Protein AF-A0A2N3FY63-F1 (afdb_monomer_lite)

pLDDT: mean 84.11, std 20.19, range [29.98, 98.5]

Secondary structure (DSSP, 8-state):
--------SS----TTS----HHHHHHHSPPPPSSEEEEEEEETT----SSTT--GGGS-EEEEEEEEEEE-SS-TT-EEEEEEEEETT-SSPPEEEEEEEETTEEEEEEE-

Sequence (112 aa):
MATWWVECASAVRVHHYGCMTFDEAMANAAPVDSGWTFVSIGVEGDPVDLGAGLNPWDHGWRSTGRRVVVAHPSYPWQRHDMYEWTLDGVEPAVRFAAGEYSYGVWGFFVPS

Foldseek 3Di:
DDDDDPDVPQFDDDPDDDTDHPVRLQVPADDFDPQKDWFDKDFAPPATPLDPRDGQNVFDKDFPVDWTWAADPVGRSDIDIWTWIWTPPDPPTFIWTKDDPDDRIMTIIGGD

Structure (mmCIF, N/CA/C/O backbone):
data_AF-A0A2N3FY63-F1
#
_entry.id   AF-A0A2N3FY63-F1
#
loop_
_atom_site.group_PDB
_atom_site.id
_atom_site.type_symbol
_atom_site.label_atom_id
_atom_site.label_alt_id
_atom_site.label_comp_id
_atom_site.label_asym_id
_atom_site.label_entity_id
_atom_site.label_seq_id
_atom_site.pdbx_PDB_ins_code
_atom_site.Cartn_x
_atom_site.Cartn_y
_atom_site.Cartn_z
_atom_site.occupancy
_atom_site.B_iso_or_equiv
_atom_site.auth_seq_id
_atom_site.auth_comp_id
_atom_site.auth_asym_id
_atom_site.auth_atom_id
_atom_site.pdbx_PDB_model_num
ATOM 1 N N . MET A 1 1 ? 36.834 4.226 -38.268 1.00 35.00 1 MET A N 1
ATOM 2 C CA . MET A 1 1 ? 36.999 4.110 -36.802 1.00 35.00 1 MET A CA 1
ATOM 3 C C . MET A 1 1 ? 35.616 4.307 -36.210 1.00 35.00 1 MET A C 1
ATOM 5 O O . MET A 1 1 ? 35.065 5.380 -36.373 1.00 35.00 1 MET A O 1
ATOM 9 N N . ALA A 1 2 ? 34.883 3.230 -35.957 1.00 31.44 2 ALA A N 1
ATOM 10 C CA . ALA A 1 2 ? 34.929 2.391 -34.753 1.00 31.44 2 ALA A CA 1
ATOM 11 C C . ALA A 1 2 ? 33.706 2.732 -33.878 1.00 31.44 2 ALA A C 1
ATOM 13 O O . ALA A 1 2 ? 33.695 3.724 -33.166 1.00 31.44 2 ALA A O 1
ATOM 14 N N . THR A 1 3 ? 32.656 1.930 -34.086 1.00 31.25 3 THR A N 1
ATOM 15 C CA . THR A 1 3 ? 31.705 1.407 -33.089 1.00 31.25 3 THR A CA 1
ATOM 16 C C . THR A 1 3 ? 31.361 2.281 -31.879 1.00 31.25 3 THR A C 1
ATOM 18 O O . THR A 1 3 ? 32.096 2.327 -30.898 1.00 31.25 3 THR A O 1
ATOM 21 N N . TRP A 1 4 ? 30.148 2.841 -31.905 1.00 29.98 4 TRP A N 1
ATOM 22 C CA . TRP A 1 4 ? 29.418 3.276 -30.716 1.00 29.98 4 TRP A CA 1
ATOM 23 C C . TRP A 1 4 ? 28.921 2.044 -29.953 1.00 29.98 4 TRP A C 1
ATOM 25 O O . TRP A 1 4 ? 27.853 1.509 -30.238 1.00 29.98 4 TRP A O 1
ATOM 35 N N . TRP A 1 5 ? 29.730 1.575 -29.012 1.00 36.22 5 TRP A N 1
ATOM 36 C CA . TRP A 1 5 ? 29.310 0.687 -27.934 1.00 36.22 5 TRP A CA 1
ATOM 37 C C . TRP A 1 5 ? 29.718 1.374 -26.637 1.00 36.22 5 TRP A C 1
ATOM 39 O O . TRP A 1 5 ? 30.871 1.303 -26.228 1.00 36.22 5 TRP A O 1
ATOM 49 N N . VAL A 1 6 ? 28.781 2.084 -26.010 1.00 44.28 6 VAL A N 1
ATOM 50 C CA . VAL A 1 6 ? 28.872 2.276 -24.564 1.00 44.28 6 VAL A CA 1
ATOM 51 C C . VAL A 1 6 ? 28.304 0.990 -23.990 1.00 44.28 6 VAL A C 1
ATOM 53 O O . VAL A 1 6 ? 27.114 0.714 -24.139 1.00 44.28 6 VAL A O 1
ATOM 56 N N . GLU A 1 7 ? 29.173 0.150 -23.442 1.00 40.22 7 GLU A N 1
ATOM 57 C CA . GLU A 1 7 ? 28.755 -1.034 -22.706 1.00 40.22 7 GLU A CA 1
ATOM 58 C C . GLU A 1 7 ? 27.801 -0.593 -21.589 1.00 40.22 7 GLU A C 1
ATOM 60 O O . GLU A 1 7 ? 28.182 0.119 -20.659 1.00 40.22 7 GLU A O 1
ATOM 65 N N . CYS A 1 8 ? 26.537 -1.009 -21.687 1.00 46.25 8 CYS A N 1
ATOM 66 C CA . CYS A 1 8 ? 25.553 -0.899 -20.615 1.00 46.25 8 CYS A CA 1
ATOM 67 C C . CYS A 1 8 ? 25.908 -1.891 -19.495 1.00 46.25 8 CYS A C 1
ATOM 69 O O . CYS A 1 8 ? 25.152 -2.819 -19.229 1.00 46.25 8 CYS A O 1
ATOM 71 N N . ALA A 1 9 ? 27.077 -1.751 -18.872 1.00 44.66 9 ALA A N 1
ATOM 72 C CA . ALA A 1 9 ? 27.496 -2.630 -17.783 1.00 44.66 9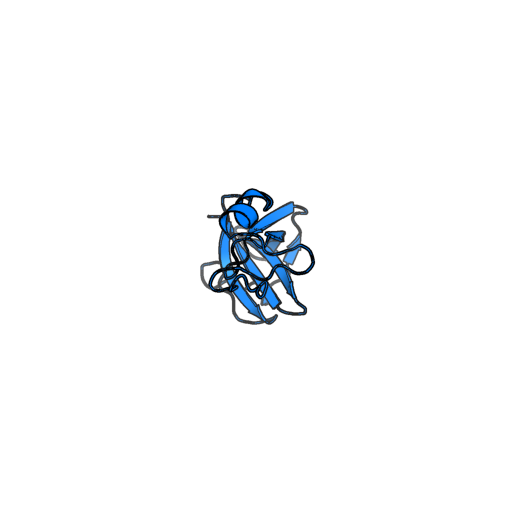 ALA A CA 1
ATOM 73 C C . ALA A 1 9 ? 26.788 -2.286 -16.456 1.00 44.66 9 ALA A C 1
ATOM 75 O O . ALA A 1 9 ? 26.698 -3.139 -15.578 1.00 44.66 9 ALA A O 1
ATOM 76 N N . SER A 1 10 ? 26.239 -1.066 -16.333 1.00 49.88 10 SER A N 1
ATOM 77 C CA . SER A 1 10 ? 25.714 -0.544 -15.056 1.00 49.88 10 SER A CA 1
ATOM 78 C C . SER A 1 10 ? 24.418 0.272 -15.170 1.00 49.88 10 SER A C 1
ATOM 80 O O . SER A 1 10 ? 23.984 0.869 -14.188 1.00 49.88 10 SER A O 1
ATOM 82 N N . ALA A 1 11 ? 23.810 0.354 -16.356 1.00 47.03 11 ALA A N 1
ATOM 83 C CA . ALA A 1 11 ? 22.655 1.216 -16.599 1.00 47.03 11 ALA A CA 1
ATOM 84 C C . ALA A 1 11 ? 21.329 0.461 -16.466 1.00 47.03 11 ALA A C 1
ATOM 86 O O . ALA A 1 11 ? 21.133 -0.604 -17.055 1.00 47.03 11 ALA A O 1
ATOM 87 N N . VAL A 1 12 ? 20.386 1.052 -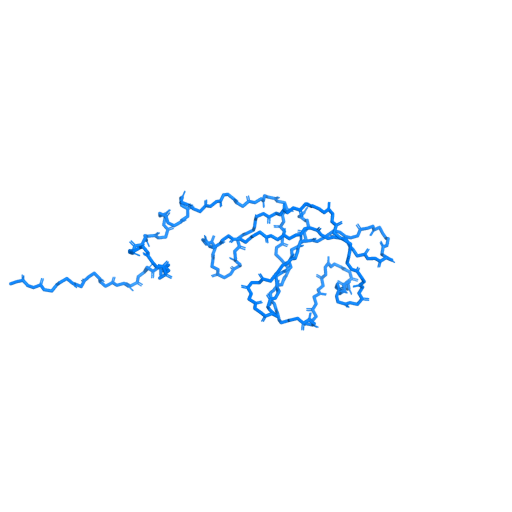15.736 1.00 48.59 12 VAL A N 1
ATOM 88 C CA . VAL A 1 12 ? 18.998 0.592 -15.697 1.00 48.59 12 VAL A CA 1
ATOM 89 C C . VAL A 1 12 ? 18.327 0.968 -17.020 1.00 48.59 12 VAL A C 1
ATOM 91 O O . VAL A 1 12 ? 18.285 2.140 -17.391 1.00 48.59 12 VAL A O 1
ATOM 94 N N . ARG A 1 13 ? 17.746 -0.005 -17.735 1.00 44.97 13 ARG A N 1
ATOM 95 C CA . ARG A 1 13 ? 16.854 0.291 -18.868 1.00 44.97 13 ARG A CA 1
ATOM 96 C C . ARG A 1 13 ? 15.564 0.924 -18.344 1.00 44.97 13 ARG A C 1
ATOM 98 O O . ARG A 1 13 ? 14.705 0.224 -17.817 1.00 44.97 13 ARG A O 1
ATOM 105 N N . VAL A 1 14 ? 15.406 2.229 -18.541 1.00 50.22 14 VAL A N 1
ATOM 106 C CA . VAL A 1 14 ? 14.126 2.929 -18.375 1.00 50.22 14 VAL A CA 1
ATOM 107 C C . VAL A 1 14 ? 13.546 3.131 -19.776 1.00 50.22 14 VAL A C 1
ATOM 109 O O . VAL A 1 14 ? 14.195 3.711 -20.645 1.00 50.22 14 VAL A O 1
ATOM 112 N N . HIS A 1 15 ? 12.374 2.560 -20.058 1.00 49.47 15 HIS A N 1
ATOM 113 C CA . HIS A 1 15 ? 11.804 2.598 -21.405 1.00 49.47 15 HIS A CA 1
ATOM 114 C C . HIS A 1 15 ? 11.525 4.049 -21.857 1.00 49.47 15 HIS A C 1
ATOM 116 O O . HIS A 1 15 ? 10.844 4.805 -21.175 1.00 49.47 15 HIS A O 1
ATOM 122 N N . HIS A 1 16 ? 12.014 4.360 -23.065 1.00 46.28 16 HIS A N 1
ATOM 123 C CA . HIS A 1 16 ? 11.708 5.498 -23.950 1.00 46.28 16 HIS A CA 1
ATOM 124 C C . HIS A 1 16 ? 12.619 6.744 -23.969 1.00 46.28 16 HIS A C 1
ATOM 126 O O . HIS A 1 16 ? 12.533 7.490 -24.940 1.00 46.28 16 HIS A O 1
ATOM 132 N N . TYR A 1 17 ? 13.567 6.938 -23.046 1.00 41.59 17 TYR A N 1
ATOM 133 C CA . TYR A 1 17 ? 14.505 8.076 -23.131 1.00 41.59 17 TYR A CA 1
ATOM 134 C C . TYR A 1 17 ? 15.923 7.701 -22.695 1.00 41.59 17 TYR A C 1
ATOM 136 O O . TYR A 1 17 ? 16.267 7.836 -21.530 1.00 41.59 17 TYR A O 1
ATOM 144 N N . GLY A 1 18 ? 16.756 7.272 -23.649 1.00 56.34 18 GLY A N 1
ATOM 145 C CA . GLY A 1 18 ? 18.211 7.194 -23.472 1.00 56.34 18 GLY A CA 1
ATOM 146 C C . GLY A 1 18 ? 18.712 6.326 -22.307 1.00 56.34 18 GLY A C 1
ATOM 147 O O . GLY A 1 18 ? 17.968 5.636 -21.619 1.00 56.34 18 GLY A O 1
ATOM 148 N N . CYS A 1 19 ? 20.030 6.313 -22.131 1.00 55.34 19 CYS A N 1
ATOM 149 C CA . CYS A 1 19 ? 20.693 5.691 -20.992 1.00 55.34 19 CYS A CA 1
ATOM 150 C C . CYS A 1 19 ? 20.830 6.768 -19.907 1.00 55.34 19 CYS A C 1
ATOM 152 O O . CYS A 1 19 ? 21.659 7.659 -20.065 1.00 55.34 19 CYS A O 1
ATOM 154 N N . MET A 1 20 ? 19.995 6.732 -18.864 1.00 63.28 20 MET A N 1
ATOM 155 C CA . MET A 1 20 ? 20.205 7.559 -17.669 1.00 63.28 20 MET A CA 1
ATOM 156 C C . MET A 1 20 ? 21.092 6.800 -16.686 1.00 63.28 20 MET A C 1
ATOM 158 O O . MET A 1 20 ? 20.916 5.595 -16.477 1.00 63.28 20 MET A O 1
ATOM 162 N N . THR A 1 21 ? 22.033 7.502 -16.066 1.00 70.69 21 THR A N 1
ATOM 163 C CA . THR A 1 21 ? 22.769 6.963 -14.920 1.00 70.69 21 THR A CA 1
ATOM 164 C C . THR A 1 21 ? 21.832 6.785 -13.721 1.00 70.69 21 THR A C 1
ATOM 166 O O . THR A 1 21 ? 20.754 7.378 -13.654 1.00 70.69 21 THR A O 1
ATOM 169 N N . PHE A 1 22 ? 22.232 5.956 -12.754 1.00 66.12 22 PHE A N 1
ATOM 170 C CA . PHE A 1 22 ? 21.466 5.770 -11.518 1.00 66.12 22 PHE A CA 1
ATOM 171 C C . PHE A 1 22 ? 21.264 7.095 -10.768 1.00 66.12 22 PHE A C 1
ATOM 173 O O . PHE A 1 22 ? 20.155 7.383 -10.321 1.00 66.12 22 PHE A O 1
ATOM 180 N N . ASP A 1 23 ? 22.307 7.924 -10.699 1.00 71.31 23 ASP A N 1
ATOM 181 C CA . ASP A 1 23 ? 22.260 9.217 -10.014 1.00 71.31 23 ASP A CA 1
ATOM 182 C C . ASP A 1 23 ? 21.278 10.180 -10.691 1.00 71.31 23 ASP A C 1
ATOM 184 O O . ASP A 1 23 ? 20.475 10.823 -10.016 1.00 71.31 23 ASP A O 1
ATOM 188 N N . GLU A 1 24 ? 21.265 10.226 -12.026 1.00 69.81 24 GLU A N 1
ATOM 189 C CA . GLU A 1 24 ? 20.288 11.015 -12.784 1.00 69.81 24 GLU A CA 1
ATOM 190 C C . GLU A 1 24 ? 18.863 10.483 -12.610 1.00 69.81 24 GLU A C 1
ATOM 192 O O . GLU A 1 24 ? 17.926 11.268 -12.464 1.00 69.81 24 GLU A O 1
ATOM 197 N N . ALA A 1 25 ? 18.670 9.162 -12.595 1.00 70.06 25 ALA A N 1
ATOM 198 C CA . ALA A 1 25 ? 17.355 8.568 -12.368 1.00 70.06 25 ALA A CA 1
ATOM 199 C C . ALA A 1 25 ? 16.817 8.908 -10.969 1.00 70.06 25 ALA A C 1
ATOM 201 O O . ALA A 1 25 ? 15.643 9.241 -10.824 1.00 70.06 25 ALA A O 1
ATOM 202 N N . MET A 1 26 ? 17.676 8.877 -9.948 1.00 70.38 26 MET A N 1
ATOM 203 C CA . MET A 1 26 ? 17.309 9.255 -8.584 1.00 70.38 26 MET A CA 1
ATOM 204 C C . MET A 1 26 ? 17.056 10.758 -8.439 1.00 70.38 26 MET A C 1
ATOM 206 O O . MET A 1 26 ? 16.112 11.136 -7.749 1.00 70.38 26 MET A O 1
ATOM 210 N N . ALA A 1 27 ? 17.843 11.607 -9.108 1.00 71.56 27 ALA A N 1
ATOM 211 C CA . ALA A 1 27 ? 17.660 13.058 -9.097 1.00 71.56 27 ALA A CA 1
ATOM 212 C C . ALA A 1 27 ? 16.367 13.508 -9.800 1.00 71.56 27 ALA A C 1
ATOM 214 O O . ALA A 1 27 ? 15.778 14.515 -9.411 1.00 71.56 27 ALA A O 1
ATOM 215 N N . ASN A 1 28 ? 15.919 12.768 -10.819 1.00 72.00 28 ASN A N 1
ATOM 216 C CA . ASN A 1 28 ? 14.710 13.083 -11.585 1.00 72.00 28 ASN A CA 1
ATOM 217 C C . ASN A 1 28 ? 13.434 12.413 -11.048 1.00 72.00 28 ASN A C 1
ATOM 219 O O . ASN A 1 28 ? 12.336 12.742 -11.500 1.00 72.00 28 ASN A O 1
ATOM 223 N N . ALA A 1 29 ? 13.543 11.456 -10.125 1.00 72.81 29 ALA A N 1
ATOM 224 C CA . ALA A 1 29 ? 12.376 10.776 -9.579 1.00 72.81 29 ALA A CA 1
ATOM 225 C C . ALA A 1 29 ? 11.589 11.698 -8.633 1.00 72.81 29 ALA A C 1
ATOM 227 O O . ALA A 1 29 ? 12.172 12.436 -7.839 1.00 72.81 29 ALA A O 1
ATOM 228 N N . ALA A 1 30 ? 10.253 11.613 -8.674 1.00 76.06 30 ALA A N 1
ATOM 229 C CA . ALA A 1 30 ? 9.403 12.307 -7.706 1.00 76.06 30 ALA A CA 1
ATOM 230 C C . ALA A 1 30 ? 9.833 11.957 -6.265 1.00 76.06 30 ALA A C 1
ATOM 232 O O . ALA A 1 30 ? 10.273 10.828 -6.023 1.00 76.06 30 ALA A O 1
ATOM 233 N N . PRO A 1 31 ? 9.743 12.880 -5.296 1.00 86.12 31 PRO A N 1
ATOM 234 C CA . PRO A 1 31 ? 10.041 12.549 -3.908 1.00 86.12 31 PRO A CA 1
ATOM 235 C C . PRO A 1 31 ? 9.098 11.445 -3.412 1.00 86.12 31 PRO A C 1
ATOM 237 O O . PRO A 1 31 ? 7.934 11.392 -3.805 1.00 86.12 31 PRO A O 1
ATOM 240 N N . VAL A 1 32 ? 9.618 10.550 -2.572 1.00 93.00 32 VAL A N 1
ATOM 241 C CA . VAL A 1 32 ? 8.789 9.583 -1.841 1.00 93.00 32 VAL A CA 1
ATOM 242 C C . VAL A 1 32 ? 8.269 10.228 -0.565 1.00 93.00 32 VAL A C 1
ATOM 244 O O . VAL A 1 32 ? 8.990 10.989 0.085 1.00 93.00 32 VAL A O 1
ATOM 247 N N . ASP A 1 33 ? 7.041 9.897 -0.193 1.00 95.50 33 ASP A N 1
ATOM 248 C CA . ASP A 1 33 ? 6.481 10.294 1.088 1.00 95.50 33 ASP A CA 1
ATOM 249 C C . ASP A 1 33 ? 7.161 9.506 2.212 1.00 95.50 33 ASP A C 1
ATOM 251 O O . ASP A 1 33 ? 7.284 8.279 2.165 1.00 95.50 33 ASP A O 1
ATOM 255 N N . SER A 1 34 ? 7.627 10.217 3.237 1.00 93.25 34 SER A N 1
ATOM 256 C CA . SER A 1 34 ? 8.213 9.604 4.428 1.00 93.25 34 SER A CA 1
ATOM 257 C C . SER A 1 34 ? 7.136 9.028 5.357 1.00 93.25 34 SER A C 1
ATOM 259 O O . SER A 1 34 ? 5.952 9.349 5.247 1.00 93.25 34 SER A O 1
ATOM 261 N N . GLY A 1 35 ? 7.553 8.176 6.299 1.00 95.25 35 GLY A N 1
ATOM 262 C CA . GLY A 1 35 ? 6.655 7.595 7.305 1.00 95.25 35 GLY A CA 1
ATOM 263 C C . GLY A 1 35 ? 5.867 6.375 6.829 1.00 95.25 35 GLY A C 1
ATOM 264 O O . GLY A 1 35 ? 4.835 6.070 7.422 1.00 95.25 35 GLY A O 1
ATOM 265 N N . TRP A 1 36 ? 6.338 5.695 5.781 1.00 96.81 36 TRP A N 1
ATOM 266 C CA . TRP A 1 36 ? 5.780 4.437 5.292 1.00 96.81 36 TRP A CA 1
ATOM 267 C C . TRP A 1 36 ? 6.858 3.361 5.208 1.00 96.81 36 TRP A C 1
ATOM 269 O O . TRP A 1 36 ? 7.914 3.558 4.605 1.00 96.81 36 TRP A O 1
ATOM 279 N N . THR A 1 37 ? 6.559 2.203 5.781 1.00 96.19 37 THR A N 1
ATOM 280 C CA . THR A 1 37 ? 7.414 1.020 5.804 1.00 96.19 37 THR A CA 1
ATOM 281 C C . THR A 1 37 ? 6.843 -0.027 4.862 1.00 96.19 37 THR A C 1
ATOM 283 O O . THR A 1 37 ? 5.661 -0.357 4.935 1.00 96.19 37 THR A O 1
ATOM 286 N N . PHE A 1 38 ? 7.684 -0.559 3.977 1.00 97.12 38 PHE A N 1
ATOM 287 C CA . PHE A 1 38 ? 7.317 -1.662 3.094 1.00 97.12 38 PHE A CA 1
ATOM 288 C C . PHE A 1 38 ? 7.004 -2.930 3.896 1.00 97.12 38 PHE A C 1
ATOM 290 O O . PHE A 1 38 ? 7.778 -3.308 4.774 1.00 97.12 38 PHE A O 1
ATOM 297 N N . VAL A 1 39 ? 5.896 -3.590 3.559 1.00 97.75 39 VAL A N 1
ATOM 298 C CA . VAL A 1 39 ? 5.481 -4.869 4.147 1.00 97.75 39 VAL A CA 1
ATOM 299 C C . VAL A 1 39 ? 5.710 -6.003 3.159 1.00 97.75 39 VAL A C 1
ATOM 301 O O . VAL A 1 39 ? 6.447 -6.943 3.451 1.00 97.75 39 VAL A O 1
ATOM 304 N N . SER A 1 40 ? 5.082 -5.928 1.986 1.00 97.44 40 SER A N 1
ATOM 305 C CA . SER A 1 40 ? 5.102 -7.024 1.020 1.00 97.44 40 SER A CA 1
ATOM 306 C C . SER A 1 40 ? 4.773 -6.563 -0.398 1.00 97.44 40 SER A C 1
ATOM 308 O O . SER A 1 40 ? 4.143 -5.529 -0.627 1.00 97.44 40 SER A O 1
ATOM 310 N N . ILE A 1 41 ? 5.225 -7.370 -1.355 1.00 96.94 41 ILE A N 1
ATOM 311 C CA . ILE A 1 41 ? 4.777 -7.365 -2.743 1.00 96.94 41 ILE A CA 1
ATOM 312 C C . ILE A 1 41 ? 4.439 -8.810 -3.107 1.00 96.94 41 ILE A C 1
ATOM 314 O O . ILE A 1 41 ? 5.248 -9.703 -2.853 1.00 96.94 41 ILE A O 1
ATOM 318 N N . GLY A 1 42 ? 3.250 -9.046 -3.650 1.00 96.75 42 GLY A N 1
ATOM 319 C CA . GLY A 1 42 ? 2.745 -10.396 -3.902 1.00 96.75 42 GLY A CA 1
ATOM 320 C C . GLY A 1 42 ? 1.580 -10.402 -4.877 1.00 96.75 42 GLY A C 1
ATOM 321 O O . GLY A 1 42 ? 1.138 -9.339 -5.322 1.00 96.75 42 GLY A O 1
ATOM 322 N N . VAL A 1 43 ? 1.101 -11.592 -5.231 1.00 97.69 43 VAL A N 1
ATOM 323 C CA . VAL A 1 43 ? -0.129 -11.699 -6.014 1.00 97.69 43 VAL A CA 1
ATOM 324 C C . VAL A 1 43 ? -1.345 -11.446 -5.127 1.00 97.69 43 VAL A C 1
ATOM 326 O O . VAL A 1 43 ? -1.296 -11.579 -3.906 1.00 97.69 43 VAL A O 1
ATOM 329 N N . GLU A 1 44 ? -2.444 -11.030 -5.739 1.00 98.06 44 GLU A N 1
ATOM 330 C CA . GLU A 1 44 ? -3.706 -10.803 -5.049 1.00 98.06 44 GLU A CA 1
ATOM 331 C C . GLU A 1 44 ? -4.117 -12.038 -4.232 1.00 98.06 44 GLU A C 1
ATOM 333 O O . GLU A 1 44 ? -4.131 -13.162 -4.738 1.00 98.06 44 GLU A O 1
ATOM 338 N N . GLY A 1 45 ? -4.431 -11.817 -2.954 1.00 97.12 45 GLY A N 1
ATOM 339 C CA . GLY A 1 45 ? -4.763 -12.875 -2.001 1.00 97.12 45 GLY A CA 1
ATOM 340 C C . GLY A 1 45 ? -3.567 -13.547 -1.316 1.00 97.12 45 GLY A C 1
ATOM 341 O O . GLY A 1 45 ? -3.790 -14.309 -0.374 1.00 97.12 45 GLY A O 1
ATOM 342 N N . ASP A 1 46 ? -2.319 -13.264 -1.716 1.00 97.88 46 ASP A N 1
ATOM 343 C CA . ASP A 1 46 ? -1.149 -13.754 -0.977 1.00 97.88 46 ASP A CA 1
ATOM 344 C C . ASP A 1 46 ? -1.188 -13.253 0.477 1.00 97.88 46 ASP A C 1
ATOM 346 O O . ASP A 1 46 ? -1.548 -12.093 0.709 1.00 97.88 46 ASP A O 1
ATOM 350 N N . PRO A 1 47 ? -0.793 -14.077 1.468 1.00 97.81 47 PRO A N 1
ATOM 351 C CA . PRO A 1 47 ? -0.782 -13.657 2.863 1.00 97.81 47 PRO A CA 1
ATOM 352 C C . PRO A 1 47 ? 0.078 -12.409 3.085 1.00 97.81 47 PRO A C 1
ATOM 354 O O . PRO A 1 47 ? 1.258 -12.372 2.732 1.00 97.81 47 PRO A O 1
ATOM 357 N N . VAL A 1 48 ? -0.509 -11.405 3.733 1.00 98.19 48 VAL A N 1
ATOM 358 C CA . VAL A 1 48 ? 0.169 -10.181 4.171 1.00 98.19 48 VAL A CA 1
ATOM 359 C C . VAL A 1 48 ? -0.074 -10.012 5.663 1.00 98.19 48 VAL A C 1
ATOM 361 O O . VAL A 1 48 ? -1.177 -10.257 6.130 1.00 98.19 48 VAL A O 1
ATOM 364 N N . ASP A 1 49 ? 0.939 -9.597 6.420 1.00 97.38 49 ASP A N 1
ATOM 365 C CA . ASP A 1 49 ? 0.781 -9.242 7.832 1.00 97.38 49 ASP A CA 1
ATOM 366 C C . ASP A 1 49 ? 0.979 -7.732 7.984 1.00 97.38 49 ASP A C 1
ATOM 368 O O . ASP A 1 49 ? 2.106 -7.238 7.940 1.00 97.38 49 ASP A O 1
ATOM 372 N N . LEU A 1 50 ? -0.121 -6.988 8.140 1.00 97.00 50 LEU A N 1
ATOM 373 C CA . LEU A 1 50 ? -0.079 -5.546 8.424 1.00 97.00 50 LEU A CA 1
ATOM 374 C C . LEU A 1 50 ? 0.305 -5.239 9.883 1.00 97.00 50 LEU A C 1
ATOM 376 O O . LEU A 1 50 ? 0.365 -4.074 10.276 1.00 97.00 50 LEU A O 1
ATOM 380 N N . GLY A 1 51 ? 0.560 -6.272 10.684 1.00 94.12 51 GLY A N 1
ATOM 381 C CA . GLY A 1 51 ? 0.853 -6.210 12.104 1.00 94.12 51 GLY A CA 1
ATOM 382 C C . GLY A 1 51 ? -0.117 -7.083 12.896 1.00 94.12 51 GLY A C 1
ATOM 383 O O . GLY A 1 51 ? -1.322 -7.091 12.648 1.00 94.12 51 GLY A O 1
ATOM 384 N N . ALA A 1 52 ? 0.416 -7.791 13.896 1.00 91.06 52 ALA A N 1
ATOM 385 C CA . ALA A 1 52 ? -0.348 -8.661 14.795 1.00 91.06 52 ALA A CA 1
ATOM 386 C C . ALA A 1 52 ? -1.166 -9.767 14.089 1.00 91.06 52 ALA A C 1
ATOM 388 O O . ALA A 1 52 ? -2.160 -10.238 14.641 1.00 91.06 52 ALA A O 1
ATOM 389 N N . GLY A 1 53 ? -0.739 -10.211 12.900 1.00 94.94 53 GLY A N 1
ATOM 390 C CA . GLY A 1 53 ? -1.400 -11.268 12.134 1.00 94.94 53 GLY A CA 1
ATOM 391 C C . GLY A 1 53 ? -2.614 -10.796 11.335 1.00 94.94 53 GLY A C 1
ATOM 392 O O . GLY A 1 53 ? -3.420 -11.626 10.918 1.00 94.94 53 GLY A O 1
ATOM 393 N N . LEU A 1 54 ? -2.777 -9.484 11.138 1.00 96.81 54 LEU A N 1
ATOM 394 C CA . LEU A 1 54 ? -3.891 -8.923 10.379 1.00 96.81 54 LEU A CA 1
ATOM 395 C C . LEU A 1 54 ? -3.613 -8.987 8.879 1.00 96.81 54 LEU A C 1
ATOM 397 O O . LEU A 1 54 ? -2.810 -8.215 8.345 1.00 96.81 54 LEU A O 1
ATOM 401 N N . ASN A 1 55 ? -4.332 -9.883 8.209 1.00 97.94 55 ASN A N 1
ATOM 402 C CA . ASN A 1 55 ? -4.295 -10.026 6.765 1.00 97.94 55 ASN A CA 1
ATOM 403 C C . ASN A 1 55 ? -5.389 -9.177 6.108 1.00 97.94 55 ASN A C 1
ATOM 405 O O . ASN A 1 55 ? -6.570 -9.434 6.333 1.00 97.94 55 ASN A O 1
ATOM 409 N N . PRO A 1 56 ? -5.043 -8.176 5.280 1.00 97.69 56 PRO A N 1
ATOM 410 C CA . PRO A 1 56 ? -6.013 -7.246 4.725 1.00 97.69 56 PRO A CA 1
ATOM 411 C C . PRO A 1 56 ? -7.051 -7.935 3.842 1.00 97.69 56 PRO A C 1
ATOM 413 O O . PRO A 1 56 ? -8.180 -7.460 3.768 1.00 97.69 56 PRO A O 1
ATOM 416 N N . TRP A 1 57 ? -6.710 -9.054 3.203 1.00 97.81 57 TRP A N 1
ATOM 417 C CA . TRP A 1 57 ? -7.630 -9.790 2.334 1.00 97.81 57 TRP A CA 1
ATOM 418 C C . TRP A 1 57 ? -8.817 -10.415 3.077 1.00 97.81 57 TRP A C 1
ATOM 420 O O . TRP A 1 57 ? -9.845 -10.681 2.460 1.00 97.81 57 TRP A O 1
ATOM 430 N N . ASP A 1 58 ? -8.709 -10.595 4.396 1.00 97.81 58 ASP A N 1
ATOM 431 C CA . ASP A 1 58 ? -9.780 -11.142 5.236 1.00 97.81 58 ASP A CA 1
ATOM 432 C C . ASP A 1 58 ? -10.812 -10.072 5.659 1.00 97.81 58 ASP A C 1
ATOM 434 O O . ASP A 1 58 ? -11.784 -10.375 6.357 1.00 97.81 58 ASP A O 1
ATOM 438 N N . HIS A 1 59 ? -10.632 -8.815 5.234 1.00 97.56 59 HIS A N 1
ATOM 439 C CA . HIS A 1 59 ? -11.455 -7.672 5.632 1.00 97.56 59 HIS A CA 1
ATOM 440 C C . HIS A 1 59 ? -11.907 -6.824 4.434 1.00 97.56 59 HIS A C 1
ATOM 442 O O . HIS A 1 59 ? -11.263 -6.771 3.389 1.00 97.56 59 HIS A O 1
ATOM 448 N N . GLY A 1 60 ? -13.000 -6.076 4.616 1.00 97.62 60 GLY A N 1
ATOM 449 C CA . GLY A 1 60 ? -13.353 -4.976 3.714 1.00 97.62 60 GLY A CA 1
ATOM 450 C C . GLY A 1 60 ? -12.375 -3.806 3.858 1.00 97.62 60 GLY A C 1
ATOM 451 O O . GLY A 1 60 ? -11.850 -3.568 4.947 1.00 97.62 60 GLY A O 1
ATOM 452 N N . TRP A 1 61 ? -12.100 -3.086 2.767 1.00 97.44 61 TRP A N 1
ATOM 453 C CA . TRP A 1 61 ? -11.210 -1.918 2.780 1.00 97.44 61 TRP A CA 1
ATOM 454 C C . TRP A 1 61 ? -12.018 -0.639 2.583 1.00 97.44 61 TRP A C 1
ATOM 456 O O . TRP A 1 61 ? -12.772 -0.502 1.616 1.00 97.44 61 TRP A O 1
ATOM 466 N N . ARG A 1 62 ? -11.803 0.349 3.453 1.00 97.62 62 ARG A N 1
ATOM 467 C CA . ARG A 1 62 ? -12.361 1.695 3.309 1.00 97.62 62 ARG A CA 1
ATOM 468 C C . ARG A 1 62 ? -11.281 2.655 2.838 1.00 97.62 62 ARG A C 1
ATOM 470 O O . ARG A 1 62 ? -10.240 2.797 3.475 1.00 97.62 62 ARG A O 1
ATOM 477 N N . SER A 1 63 ? -11.544 3.353 1.734 1.00 94.44 63 SER A N 1
ATOM 478 C CA . SER A 1 63 ? -10.637 4.399 1.260 1.00 94.44 63 SER A CA 1
ATOM 479 C C . SER A 1 63 ? -10.636 5.578 2.224 1.00 94.44 63 SER A C 1
ATOM 481 O O . SER A 1 63 ? -11.694 6.045 2.648 1.00 94.44 63 SER A O 1
ATOM 483 N N . THR A 1 64 ? -9.452 6.111 2.504 1.00 96.12 64 THR A N 1
ATOM 484 C CA . THR A 1 64 ? -9.303 7.390 3.214 1.00 96.12 64 THR A CA 1
ATOM 485 C C . THR A 1 64 ? -9.362 8.596 2.268 1.00 96.12 64 THR A C 1
ATOM 487 O O . THR A 1 64 ? -9.366 9.739 2.720 1.00 96.12 64 THR A O 1
ATOM 490 N N . GLY A 1 65 ? -9.361 8.363 0.948 1.00 96.31 65 GLY A N 1
ATOM 491 C CA . GLY A 1 65 ? -9.226 9.396 -0.083 1.00 96.31 65 GLY A CA 1
ATOM 492 C C . GLY A 1 65 ? -7.807 9.958 -0.236 1.00 96.31 65 GLY A C 1
ATOM 493 O O . GLY A 1 65 ? -7.566 10.761 -1.137 1.00 96.31 65 GLY A O 1
ATOM 494 N N . ARG A 1 66 ? -6.858 9.541 0.610 1.00 96.94 66 ARG A N 1
ATOM 495 C CA . ARG A 1 66 ? -5.456 9.960 0.540 1.00 96.94 66 ARG A CA 1
ATOM 496 C C . ARG A 1 66 ? -4.651 9.019 -0.348 1.00 96.94 66 ARG A C 1
ATOM 498 O O . ARG A 1 66 ? -4.970 7.837 -0.489 1.00 96.94 66 ARG A O 1
ATOM 505 N N . ARG A 1 67 ? -3.587 9.567 -0.926 1.00 96.56 67 ARG A N 1
ATOM 506 C CA . ARG A 1 67 ? -2.570 8.828 -1.670 1.00 96.56 67 ARG A CA 1
ATOM 507 C C . ARG A 1 67 ? -1.194 9.128 -1.108 1.00 96.56 67 ARG A C 1
ATOM 509 O O . ARG A 1 67 ? -1.008 10.185 -0.503 1.00 96.56 67 ARG A O 1
ATOM 516 N N . VAL A 1 68 ? -0.277 8.197 -1.327 1.00 96.12 68 VAL A N 1
ATOM 517 C CA . VAL A 1 68 ? 1.124 8.301 -0.931 1.00 96.12 68 VAL A CA 1
ATOM 518 C C . VAL A 1 68 ? 2.018 7.848 -2.074 1.00 96.12 68 VAL A C 1
ATOM 520 O O . VAL A 1 68 ? 1.706 6.872 -2.758 1.00 96.12 68 VAL A O 1
ATOM 523 N N . VAL A 1 69 ? 3.124 8.551 -2.281 1.00 96.44 69 VAL A N 1
ATOM 524 C CA . VAL A 1 69 ? 4.136 8.194 -3.273 1.00 96.44 69 VAL A CA 1
ATOM 525 C C . VAL A 1 69 ? 5.205 7.346 -2.600 1.00 96.44 69 VAL A C 1
ATOM 527 O O . VAL A 1 69 ? 5.930 7.817 -1.728 1.00 96.44 69 VAL A O 1
ATOM 530 N N . VAL A 1 70 ? 5.354 6.100 -3.035 1.00 95.19 70 VAL A N 1
ATOM 531 C CA . VAL A 1 70 ? 6.379 5.175 -2.526 1.00 95.19 70 VAL A CA 1
ATOM 532 C C . VAL A 1 70 ? 7.348 4.771 -3.629 1.00 95.19 70 VAL A C 1
ATOM 534 O O . VAL A 1 70 ? 7.022 4.802 -4.820 1.00 95.19 70 VAL A O 1
ATOM 537 N N . ALA A 1 71 ? 8.560 4.377 -3.241 1.00 92.94 71 ALA A N 1
ATOM 538 C CA . 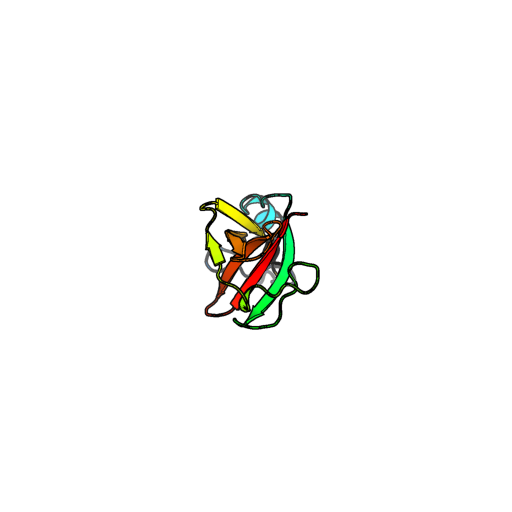ALA A 1 71 ? 9.490 3.740 -4.164 1.00 92.94 71 ALA A CA 1
ATOM 539 C C . ALA A 1 71 ? 9.119 2.266 -4.366 1.00 92.94 71 ALA A C 1
ATOM 541 O O . ALA A 1 71 ? 8.669 1.594 -3.436 1.00 92.94 71 ALA A O 1
ATOM 542 N N . HIS A 1 72 ? 9.358 1.739 -5.567 1.00 92.25 72 HIS A N 1
ATOM 543 C CA . HIS A 1 72 ? 9.301 0.294 -5.773 1.00 92.25 72 HIS A CA 1
ATOM 544 C C . HIS A 1 72 ? 10.411 -0.396 -4.951 1.00 92.25 72 HIS A C 1
ATOM 546 O O . HIS A 1 72 ? 11.573 0.011 -5.060 1.00 92.25 72 HIS A O 1
ATOM 552 N N . PRO A 1 73 ? 10.114 -1.464 -4.186 1.00 89.31 73 PRO A N 1
ATOM 553 C CA . PRO A 1 73 ? 11.074 -2.090 -3.268 1.00 89.31 73 PRO A CA 1
ATOM 554 C C . PRO A 1 73 ? 12.312 -2.657 -3.980 1.00 89.31 73 PRO A C 1
ATOM 556 O O . PRO A 1 73 ? 13.428 -2.519 -3.490 1.00 89.31 73 PRO A O 1
ATOM 559 N N . SER A 1 74 ? 12.142 -3.257 -5.163 1.00 89.00 74 SER A N 1
ATOM 560 C CA . SER A 1 74 ? 13.257 -3.811 -5.957 1.00 89.00 74 SER A CA 1
ATOM 561 C C . SER A 1 74 ? 13.860 -2.830 -6.965 1.00 89.00 74 SER A C 1
ATOM 563 O O . SER A 1 74 ? 14.921 -3.101 -7.519 1.00 89.00 74 SER A O 1
ATOM 565 N N . TYR A 1 75 ? 13.188 -1.705 -7.227 1.00 87.25 75 TYR A N 1
ATOM 566 C CA . TYR A 1 75 ? 13.567 -0.747 -8.270 1.00 87.25 75 TYR A CA 1
ATOM 567 C C . TYR A 1 75 ? 13.425 0.678 -7.724 1.00 87.25 75 TYR A C 1
ATOM 569 O O . TYR A 1 75 ? 12.503 1.393 -8.114 1.00 87.25 75 TYR A O 1
ATOM 577 N N . PRO A 1 76 ? 14.317 1.120 -6.816 1.00 85.56 76 PRO A N 1
ATOM 578 C CA . PRO A 1 76 ? 14.094 2.306 -5.985 1.00 85.56 76 PRO A CA 1
ATOM 579 C C . PRO A 1 76 ? 14.025 3.647 -6.723 1.00 85.56 76 PRO A C 1
ATOM 581 O O . PRO A 1 76 ? 13.807 4.670 -6.084 1.00 85.56 76 PRO A O 1
ATOM 584 N N . TRP A 1 77 ? 14.204 3.678 -8.044 1.00 82.44 77 TRP A N 1
ATOM 585 C CA . TRP A 1 77 ? 13.963 4.841 -8.909 1.00 82.44 77 TRP A CA 1
ATOM 586 C C . TRP A 1 77 ? 12.514 4.919 -9.419 1.00 82.44 77 TRP A C 1
ATOM 588 O O . TRP A 1 77 ? 12.064 5.988 -9.818 1.00 82.44 77 TRP A O 1
ATOM 598 N N . GLN A 1 78 ? 11.767 3.811 -9.408 1.00 88.38 78 GLN A N 1
ATOM 599 C CA . GLN A 1 78 ? 10.355 3.788 -9.790 1.00 88.38 78 GLN A CA 1
ATOM 600 C C . GLN A 1 78 ? 9.496 4.328 -8.645 1.00 88.38 78 GLN A C 1
ATOM 602 O O . GLN A 1 78 ? 9.780 4.083 -7.468 1.00 88.38 78 GLN A O 1
ATOM 607 N N . ARG A 1 79 ? 8.466 5.100 -8.992 1.00 91.56 79 ARG A N 1
ATOM 608 C CA . ARG A 1 79 ? 7.536 5.738 -8.055 1.00 91.56 79 ARG A C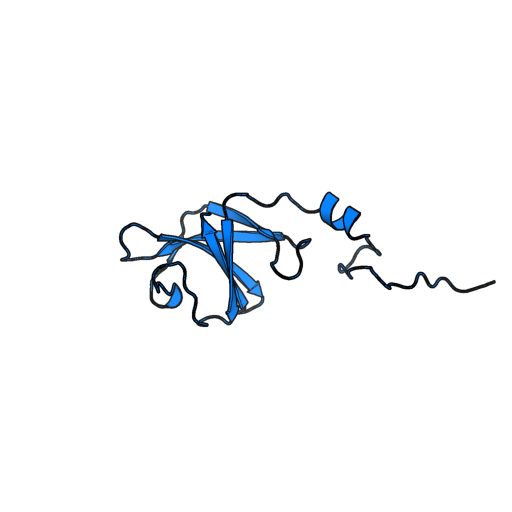A 1
ATOM 609 C C . ARG A 1 79 ? 6.137 5.228 -8.318 1.00 91.56 79 ARG A C 1
ATOM 611 O O . ARG A 1 79 ? 5.751 5.077 -9.474 1.00 91.56 79 ARG A O 1
ATOM 618 N N . HIS A 1 80 ? 5.407 4.983 -7.242 1.00 94.12 80 HIS A N 1
ATOM 619 C CA . HIS A 1 80 ? 4.055 4.461 -7.305 1.00 94.12 80 HIS A CA 1
ATOM 620 C C . HIS A 1 80 ? 3.153 5.254 -6.376 1.00 94.12 80 HIS A C 1
ATOM 622 O O . HIS A 1 80 ? 3.470 5.424 -5.199 1.00 94.12 80 HIS A O 1
ATOM 628 N N . ASP A 1 81 ? 2.035 5.716 -6.924 1.00 95.38 81 ASP A N 1
ATOM 629 C CA . ASP A 1 81 ? 0.930 6.269 -6.157 1.00 95.38 81 ASP A CA 1
ATOM 630 C C . ASP A 1 81 ? 0.122 5.120 -5.552 1.00 95.38 81 ASP A C 1
ATOM 632 O O . ASP A 1 81 ? -0.561 4.384 -6.266 1.00 95.38 81 ASP A O 1
ATOM 636 N N . MET A 1 82 ? 0.179 4.983 -4.232 1.00 96.81 82 MET A N 1
ATOM 637 C CA . MET A 1 82 ? -0.620 4.019 -3.481 1.00 96.81 82 MET A CA 1
ATOM 638 C C . MET A 1 82 ? -1.765 4.737 -2.782 1.00 96.81 82 MET A C 1
ATOM 640 O O . MET A 1 82 ? -1.599 5.849 -2.278 1.00 96.81 82 MET A O 1
ATOM 644 N N . TYR A 1 83 ? -2.936 4.110 -2.726 1.00 98.06 83 TYR A N 1
ATOM 645 C CA . TYR A 1 83 ? -4.035 4.631 -1.922 1.00 98.06 83 TYR A CA 1
ATOM 646 C C . TYR A 1 83 ? -3.851 4.227 -0.468 1.00 98.06 83 TYR A C 1
ATOM 648 O O . TYR A 1 83 ? -3.410 3.118 -0.176 1.00 98.06 83 TYR A O 1
ATOM 656 N N . GLU A 1 84 ? -4.230 5.118 0.438 1.00 98.31 84 GLU A N 1
ATOM 657 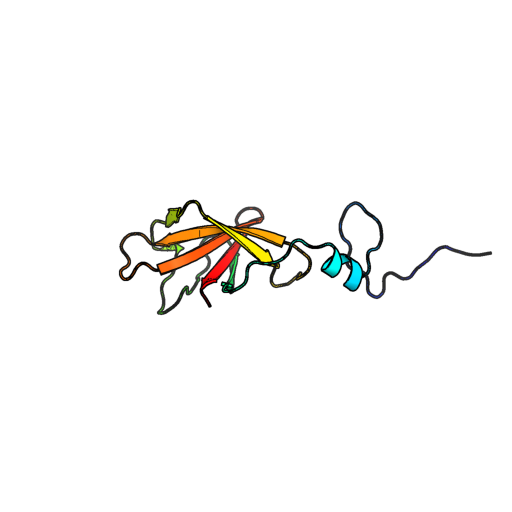C CA . GLU A 1 84 ? -4.311 4.811 1.858 1.00 98.31 84 GLU A CA 1
ATOM 658 C C . GLU A 1 84 ? -5.714 4.294 2.217 1.00 98.31 84 GLU A C 1
ATOM 660 O O . GLU A 1 84 ? -6.736 4.918 1.895 1.00 98.31 84 GLU A O 1
ATOM 665 N N . TRP A 1 85 ? -5.742 3.184 2.948 1.00 98.50 85 TRP A N 1
ATOM 666 C CA . TRP A 1 85 ? -6.927 2.428 3.328 1.00 98.50 85 TRP A CA 1
ATOM 667 C C . TRP A 1 85 ? -6.990 2.199 4.840 1.00 98.50 85 TRP A C 1
ATOM 669 O O . TRP A 1 85 ? -5.972 2.234 5.537 1.00 98.50 85 TRP A O 1
ATOM 679 N N . THR A 1 86 ? -8.194 1.914 5.332 1.00 98.19 86 THR A N 1
ATOM 680 C CA . THR A 1 86 ? -8.418 1.278 6.634 1.00 98.19 86 THR A CA 1
ATOM 681 C C . THR A 1 86 ? -9.177 -0.034 6.487 1.00 98.19 86 THR A C 1
ATOM 683 O O . THR A 1 86 ? -9.945 -0.203 5.538 1.00 98.19 86 THR A O 1
ATOM 686 N N . LEU A 1 87 ? -8.965 -0.964 7.421 1.00 97.75 87 LEU A N 1
ATOM 687 C CA . LEU A 1 87 ? -9.718 -2.220 7.475 1.00 97.75 87 LEU A CA 1
ATOM 688 C C . LEU A 1 87 ? -11.079 -2.018 8.151 1.00 97.75 87 LEU A C 1
ATOM 690 O O . LEU A 1 87 ? -11.190 -1.351 9.180 1.00 97.75 87 LEU A O 1
ATOM 694 N N . ASP A 1 88 ? -12.116 -2.623 7.584 1.00 96.31 88 ASP A N 1
ATOM 695 C CA . ASP A 1 88 ? -13.448 -2.670 8.172 1.00 96.31 88 ASP A CA 1
ATOM 696 C C . ASP A 1 88 ? -13.519 -3.647 9.348 1.00 96.31 88 ASP A C 1
ATOM 698 O O . ASP A 1 88 ? -13.027 -4.773 9.282 1.00 96.31 88 ASP A O 1
ATOM 702 N N . GLY A 1 89 ? -14.191 -3.226 10.424 1.00 94.19 89 GLY A N 1
ATOM 703 C CA . GLY A 1 89 ? -14.450 -4.075 11.591 1.00 94.19 89 GLY A CA 1
ATOM 704 C C . GLY A 1 89 ? -13.235 -4.332 12.490 1.00 94.19 89 GLY A C 1
ATOM 705 O O . GLY A 1 89 ? -13.330 -5.166 13.387 1.00 94.19 89 GLY A O 1
ATOM 706 N N . VAL A 1 90 ? -12.120 -3.627 12.275 1.00 95.44 90 VAL A N 1
ATOM 707 C CA . VAL A 1 90 ? -10.901 -3.721 13.091 1.00 95.44 90 VAL A CA 1
ATOM 708 C C . VAL A 1 90 ? -10.762 -2.474 13.963 1.00 95.44 90 VAL A C 1
ATOM 710 O O . VAL A 1 90 ? -10.782 -1.356 13.452 1.00 95.44 90 VAL A O 1
ATOM 713 N N . GLU A 1 91 ? -10.586 -2.676 15.273 1.00 92.81 91 GLU A N 1
ATOM 714 C CA . GLU A 1 91 ? -10.340 -1.611 16.251 1.00 92.81 91 GLU A CA 1
ATOM 715 C C . GLU A 1 91 ? -9.093 -1.921 17.107 1.00 92.81 91 GLU A C 1
ATOM 717 O O . GLU A 1 91 ? -8.967 -3.044 17.604 1.00 92.81 91 GLU A O 1
ATOM 722 N N . PRO A 1 92 ? -8.185 -0.952 17.330 1.00 91.50 92 PRO A N 1
ATOM 723 C CA . PRO A 1 92 ? -8.194 0.387 16.740 1.00 91.50 92 PRO A CA 1
ATOM 724 C C . PRO A 1 92 ? -8.015 0.335 15.216 1.00 91.50 92 PRO A C 1
ATOM 726 O O . PRO A 1 92 ? -7.415 -0.603 14.691 1.00 91.50 92 PRO A O 1
ATOM 729 N N . ALA A 1 93 ? -8.533 1.343 14.512 1.00 92.75 93 ALA A N 1
ATOM 730 C CA . ALA A 1 93 ? -8.435 1.412 13.057 1.00 92.75 93 ALA A CA 1
ATOM 731 C C . ALA A 1 93 ? -6.985 1.236 12.563 1.00 92.75 93 ALA A C 1
ATOM 733 O O . ALA A 1 93 ? -6.104 2.048 12.860 1.00 92.75 93 ALA A O 1
ATOM 734 N N . VAL A 1 94 ? -6.755 0.195 11.762 1.00 95.88 94 VAL A N 1
ATOM 735 C CA . VAL A 1 94 ? -5.461 -0.079 11.124 1.00 95.88 94 VAL A CA 1
ATOM 736 C C . VAL A 1 94 ? -5.404 0.634 9.782 1.00 95.88 94 VAL A C 1
ATOM 738 O O . VAL A 1 94 ? -6.277 0.439 8.938 1.00 95.88 94 VAL A O 1
ATOM 741 N N . ARG A 1 95 ? -4.375 1.467 9.597 1.00 97.00 95 ARG A N 1
ATOM 742 C CA . ARG A 1 95 ? -4.085 2.180 8.346 1.00 97.00 95 ARG A CA 1
ATOM 743 C C . ARG A 1 95 ? -2.978 1.464 7.589 1.00 97.00 95 ARG A C 1
ATOM 745 O O . ARG A 1 95 ? -1.985 1.064 8.188 1.00 97.00 95 ARG A O 1
ATOM 752 N N . PHE A 1 96 ? -3.119 1.384 6.277 1.00 98.38 96 PHE A N 1
ATOM 753 C CA . PHE A 1 96 ? -2.094 0.862 5.379 1.00 98.38 96 PHE A CA 1
ATOM 754 C C . PHE A 1 96 ? -2.209 1.547 4.018 1.00 98.38 96 PHE A C 1
ATOM 756 O O . PHE A 1 96 ? -3.258 2.096 3.680 1.00 98.38 96 PHE A O 1
ATOM 763 N N . ALA A 1 97 ? -1.135 1.539 3.239 1.00 98.31 97 ALA A N 1
ATOM 764 C CA . ALA A 1 97 ? -1.155 1.960 1.850 1.00 98.31 97 ALA A CA 1
ATOM 765 C C . ALA A 1 97 ? -1.016 0.738 0.944 1.00 98.31 97 ALA A C 1
ATOM 767 O O . ALA A 1 97 ? -0.169 -0.125 1.183 1.00 98.31 97 ALA A O 1
ATOM 768 N N . ALA A 1 98 ? -1.861 0.669 -0.082 1.00 98.19 98 ALA A N 1
ATOM 769 C CA . ALA A 1 98 ? -1.858 -0.423 -1.041 1.00 98.19 98 ALA A CA 1
ATOM 770 C C . ALA A 1 98 ? -2.282 0.029 -2.440 1.00 98.19 98 ALA A C 1
ATOM 772 O O . ALA A 1 98 ? -3.082 0.960 -2.609 1.00 98.19 98 ALA A O 1
ATOM 773 N N . GLY A 1 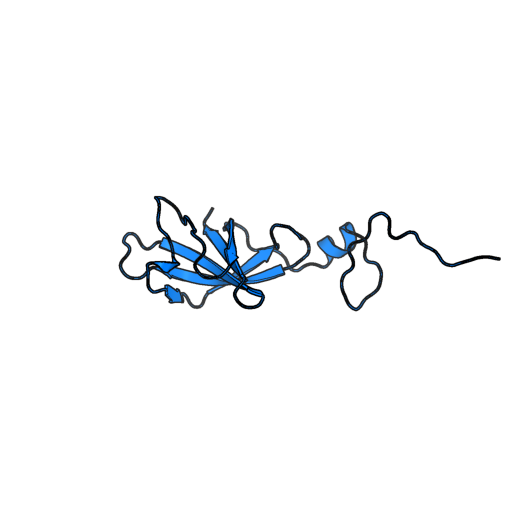99 ? -1.754 -0.669 -3.439 1.00 96.75 99 GLY A N 1
ATOM 774 C CA . GLY A 1 99 ? -2.082 -0.484 -4.846 1.00 96.75 99 GLY A CA 1
ATOM 775 C C . GLY A 1 99 ? -1.421 -1.539 -5.728 1.00 96.75 99 GLY A C 1
ATOM 776 O O . GLY A 1 99 ? -0.505 -2.248 -5.301 1.00 96.75 99 GLY A O 1
ATOM 777 N N . GLU A 1 100 ? -1.907 -1.636 -6.962 1.00 95.50 100 GLU A N 1
ATOM 778 C CA . GLU A 1 100 ? -1.380 -2.566 -7.955 1.00 95.50 100 GLU A CA 1
ATOM 779 C C . GLU A 1 100 ? -0.104 -2.023 -8.611 1.00 95.50 100 GLU A C 1
ATOM 781 O O . GLU A 1 100 ? -0.069 -0.910 -9.140 1.00 95.50 100 GLU A O 1
ATOM 786 N N . TYR A 1 101 ? 0.943 -2.845 -8.629 1.00 92.81 101 TYR A N 1
ATOM 787 C CA . TYR A 1 101 ? 2.127 -2.643 -9.465 1.00 92.81 101 TYR A CA 1
ATOM 788 C C . TYR A 1 101 ? 1.899 -3.134 -10.897 1.00 92.81 101 TYR A C 1
ATOM 790 O O . TYR A 1 101 ? 2.419 -2.563 -11.856 1.00 92.81 101 TYR A O 1
ATOM 798 N N . SER A 1 102 ? 1.136 -4.213 -11.038 1.00 91.75 102 SER A N 1
ATOM 799 C CA . SER A 1 102 ? 0.658 -4.766 -12.301 1.00 91.75 102 SER A CA 1
ATOM 800 C C . SER A 1 102 ? -0.615 -5.567 -12.031 1.00 91.75 102 SER A C 1
ATOM 802 O O . SER A 1 102 ? -1.039 -5.675 -10.883 1.00 91.75 102 SER A O 1
ATOM 804 N N . TYR A 1 103 ? -1.236 -6.110 -13.077 1.00 94.62 103 TYR A N 1
ATOM 805 C CA . TYR A 1 103 ? -2.489 -6.855 -12.958 1.00 94.62 103 TYR A CA 1
ATOM 806 C C . TYR A 1 103 ? -2.395 -7.970 -11.901 1.00 94.62 103 TYR A C 1
ATOM 808 O O . TYR A 1 103 ? -1.663 -8.944 -12.098 1.00 94.62 103 TYR A O 1
ATOM 816 N N . GLY A 1 104 ? -3.119 -7.805 -10.789 1.00 95.44 104 GLY A N 1
ATOM 817 C CA . GLY A 1 104 ? -3.128 -8.748 -9.673 1.00 95.44 104 GLY A CA 1
ATOM 818 C C . GLY A 1 104 ? -1.824 -8.819 -8.870 1.00 95.44 104 GLY A C 1
ATOM 819 O O . GLY A 1 104 ? -1.679 -9.738 -8.074 1.00 95.44 104 GLY A O 1
ATOM 820 N N . VAL A 1 105 ? -0.871 -7.897 -9.053 1.00 97.12 105 VAL A N 1
ATOM 821 C CA . VAL A 1 105 ? 0.347 -7.789 -8.228 1.00 97.12 105 VAL A CA 1
ATOM 822 C C . VAL A 1 105 ? 0.241 -6.556 -7.351 1.00 97.12 105 VAL A C 1
ATOM 824 O O . VAL A 1 105 ? 0.262 -5.431 -7.848 1.00 97.12 105 VAL A O 1
ATOM 827 N N . TRP A 1 106 ? 0.184 -6.766 -6.043 1.00 97.81 106 TRP A N 1
ATOM 828 C CA . TRP A 1 106 ? -0.102 -5.738 -5.052 1.00 97.81 106 TRP A CA 1
ATOM 829 C C . TRP A 1 106 ? 1.113 -5.423 -4.190 1.00 97.81 106 TRP A C 1
ATOM 831 O O . TRP A 1 106 ? 1.868 -6.317 -3.812 1.00 97.81 106 TRP A O 1
ATOM 841 N N . GLY A 1 107 ? 1.286 -4.142 -3.870 1.00 97.69 107 GLY A N 1
ATOM 842 C CA . GLY A 1 107 ? 2.231 -3.658 -2.868 1.00 97.69 107 GLY A CA 1
ATOM 843 C C . GLY A 1 107 ? 1.529 -3.213 -1.598 1.00 97.69 107 GLY A C 1
ATOM 844 O O . GLY A 1 107 ? 0.485 -2.569 -1.682 1.00 97.69 107 GLY A O 1
ATOM 845 N N . PHE A 1 108 ? 2.135 -3.490 -0.444 1.00 98.31 108 PHE A N 1
ATOM 846 C CA . PHE A 1 108 ? 1.618 -3.110 0.869 1.00 98.31 108 PHE A CA 1
ATOM 847 C C . PHE A 1 108 ? 2.658 -2.365 1.694 1.00 98.31 108 PHE A C 1
ATOM 849 O O . PHE A 1 108 ? 3.822 -2.764 1.781 1.00 98.31 108 PHE A O 1
ATOM 856 N N . PHE A 1 109 ? 2.205 -1.293 2.336 1.00 98.12 109 PHE A N 1
ATOM 857 C CA . PHE A 1 109 ? 2.995 -0.459 3.230 1.00 98.12 109 PHE A CA 1
ATOM 858 C C . PHE A 1 109 ? 2.178 -0.111 4.474 1.00 98.12 109 PHE A C 1
ATOM 860 O O . PHE A 1 109 ? 0.965 0.079 4.397 1.00 98.12 109 PHE A O 1
ATOM 867 N N . VAL A 1 110 ? 2.844 0.040 5.612 1.00 97.69 110 VAL A N 1
ATOM 868 C CA . VAL A 1 110 ? 2.235 0.498 6.873 1.00 97.69 110 VAL A CA 1
ATOM 869 C C . VAL A 1 110 ? 2.908 1.781 7.347 1.00 97.69 110 VAL A C 1
ATOM 871 O O . VAL A 1 110 ? 4.058 2.020 6.974 1.00 97.69 110 VAL A O 1
ATOM 874 N N . PRO A 1 111 ? 2.235 2.625 8.145 1.00 96.19 111 PRO A N 1
ATOM 875 C CA . PRO A 1 111 ? 2.897 3.754 8.787 1.00 96.19 111 PRO A CA 1
ATOM 876 C C . PRO A 1 111 ? 4.119 3.302 9.608 1.00 96.19 111 PRO A C 1
ATOM 878 O O . PRO A 1 111 ? 4.060 2.259 10.262 1.00 96.19 111 PRO A O 1
ATOM 881 N N . SER A 1 112 ? 5.217 4.064 9.547 1.00 91.00 112 SER A N 1
ATOM 882 C CA . SER A 1 112 ? 6.444 3.824 10.333 1.00 91.00 112 SER A CA 1
ATOM 883 C C . SER A 1 112 ? 6.311 4.201 11.807 1.00 91.00 112 SER A C 1
ATOM 885 O O . SER A 1 112 ? 5.555 5.150 12.117 1.00 91.00 112 SER A O 1
#

Radius of gyration: 17.97 Å; chains: 1; bounding box: 51×27×54 Å